Protein AF-A0A940L407-F1 (afdb_monomer_lite)

Sequence (120 aa):
MIKFAVIISAVLMSVVANAKSVKCEAAVNEELQYRSEAEGFDVEGISAVSKKEAQALLKSARKDQSTEQERALAIEFSNQANKEFYVVQWNAQSNFGTTVTVVDTINCEIKAEIIHDSQE

pLDDT: mean 71.94, std 16.23, range [36.66, 89.12]

Structure (mmCIF, N/CA/C/O backbone):
data_AF-A0A940L407-F1
#
_entry.id   AF-A0A940L407-F1
#
loop_
_atom_site.group_PDB
_atom_site.id
_atom_site.type_symbol
_atom_site.label_atom_id
_atom_site.label_alt_id
_atom_site.label_comp_id
_atom_site.label_asym_id
_atom_site.label_entity_id
_atom_site.label_seq_id
_atom_site.pdbx_PDB_ins_code
_atom_site.Cartn_x
_atom_site.Cartn_y
_atom_site.Cartn_z
_atom_site.occupancy
_atom_site.B_iso_or_equiv
_atom_site.auth_seq_id
_atom_site.auth_comp_id
_atom_site.auth_asym_id
_atom_site.auth_atom_id
_atom_site.pdbx_PDB_model_num
ATOM 1 N N . MET A 1 1 ? -38.858 -46.034 27.542 1.00 40.81 1 MET A N 1
ATOM 2 C CA . MET A 1 1 ? -38.873 -44.556 27.566 1.00 40.81 1 MET A CA 1
ATOM 3 C C . MET A 1 1 ? -37.445 -44.064 27.414 1.00 40.81 1 MET A C 1
ATOM 5 O O . MET A 1 1 ? -36.674 -44.240 28.343 1.00 40.81 1 MET A O 1
ATOM 9 N N . ILE A 1 2 ? -37.080 -43.496 26.264 1.00 41.84 2 ILE A N 1
ATOM 10 C CA . ILE A 1 2 ? -35.829 -42.742 26.099 1.00 41.84 2 ILE A CA 1
ATOM 11 C C . ILE A 1 2 ? -36.198 -41.488 25.304 1.00 41.84 2 ILE A C 1
ATOM 13 O O . ILE A 1 2 ? -36.669 -41.585 24.174 1.00 41.84 2 ILE A O 1
ATOM 17 N N . LYS A 1 3 ? -36.076 -40.321 25.943 1.00 37.75 3 LYS A N 1
ATOM 18 C CA . LYS A 1 3 ? -36.241 -39.008 25.314 1.00 37.75 3 LYS A CA 1
ATOM 19 C C . LYS A 1 3 ? -34.899 -38.637 24.681 1.00 37.75 3 LYS A C 1
ATOM 21 O O . LYS A 1 3 ? -33.938 -38.429 25.412 1.00 37.75 3 LYS A O 1
ATOM 26 N N . PHE A 1 4 ? -34.837 -38.543 23.356 1.00 37.91 4 PHE A N 1
ATOM 27 C CA . PHE A 1 4 ? -33.729 -37.876 22.672 1.00 37.91 4 PHE A CA 1
ATOM 28 C C . PHE A 1 4 ? -34.082 -36.396 22.524 1.00 37.91 4 PHE A C 1
ATOM 30 O O . PHE A 1 4 ? -34.959 -36.032 21.745 1.00 37.91 4 PHE A O 1
ATOM 37 N N . ALA A 1 5 ? -33.424 -35.548 23.312 1.00 44.31 5 ALA A N 1
ATOM 38 C CA . ALA A 1 5 ? -33.406 -34.115 23.070 1.00 44.31 5 ALA A CA 1
ATOM 39 C C . ALA A 1 5 ? -32.399 -33.848 21.944 1.00 44.31 5 ALA A C 1
ATOM 41 O O . ALA A 1 5 ? -31.193 -33.995 22.133 1.00 44.31 5 ALA A O 1
ATOM 42 N N . VAL A 1 6 ? -32.900 -33.494 20.761 1.00 39.78 6 VAL A N 1
ATOM 43 C CA . VAL A 1 6 ? -32.077 -32.965 19.671 1.00 39.78 6 VAL A CA 1
ATOM 44 C C . VAL A 1 6 ? -31.756 -31.517 20.023 1.00 39.78 6 VAL A C 1
ATOM 46 O O . VAL A 1 6 ? -32.605 -30.635 19.921 1.00 39.78 6 VAL A O 1
ATOM 49 N N . ILE A 1 7 ? -30.529 -31.283 20.479 1.00 51.59 7 ILE A N 1
ATOM 50 C CA . ILE A 1 7 ? -29.960 -29.942 20.590 1.00 51.59 7 ILE A CA 1
ATOM 51 C C . ILE A 1 7 ? -29.544 -29.557 19.170 1.00 51.59 7 ILE A C 1
ATOM 53 O O . ILE A 1 7 ? -28.515 -30.007 18.672 1.00 51.59 7 ILE A O 1
ATOM 57 N N . ILE A 1 8 ? -30.380 -28.773 18.487 1.00 49.75 8 ILE A N 1
ATOM 58 C CA . ILE A 1 8 ? -29.981 -28.111 17.246 1.00 49.75 8 ILE A CA 1
ATOM 59 C C . ILE A 1 8 ? -28.977 -27.036 17.649 1.00 49.75 8 ILE A C 1
ATOM 61 O O . ILE A 1 8 ? -29.338 -25.986 18.178 1.00 49.75 8 ILE A O 1
ATOM 65 N N . SER A 1 9 ? -27.701 -27.353 17.452 1.00 38.47 9 SER A N 1
ATOM 66 C CA . SER A 1 9 ? -26.586 -26.434 17.599 1.00 38.47 9 SER A CA 1
ATOM 67 C C . SER A 1 9 ? -26.832 -25.182 16.758 1.00 38.47 9 SER A C 1
ATOM 69 O O . SER A 1 9 ? -26.800 -25.223 15.529 1.00 38.47 9 SER A O 1
ATOM 71 N N . ALA A 1 10 ? -27.051 -24.054 17.429 1.00 46.28 10 ALA A N 1
ATOM 72 C CA . ALA A 1 10 ? -26.954 -22.729 16.839 1.00 46.28 10 ALA A CA 1
ATOM 73 C C . ALA A 1 10 ? -25.475 -22.427 16.540 1.00 46.28 10 ALA A C 1
ATOM 75 O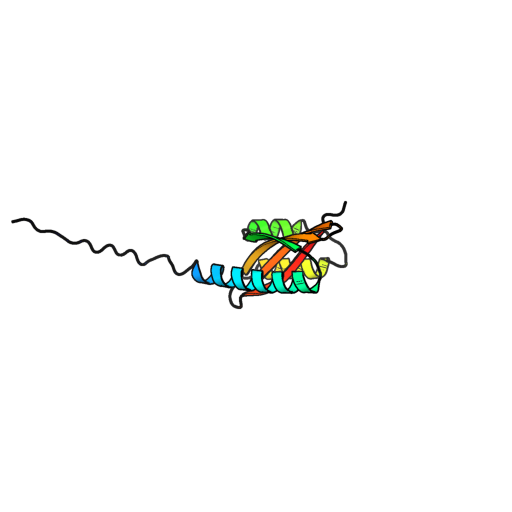 O . ALA A 1 10 ? -24.803 -21.735 17.297 1.00 46.28 10 ALA A O 1
ATOM 76 N N . VAL A 1 11 ? -24.950 -22.973 15.4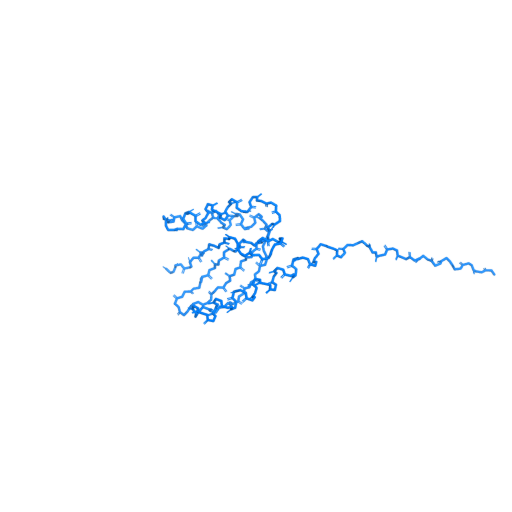41 1.00 38.19 11 VAL A N 1
ATOM 77 C CA . VAL A 1 11 ? -23.670 -22.549 14.851 1.00 38.19 11 VAL A CA 1
ATOM 78 C C . VAL A 1 11 ? -23.998 -21.685 13.643 1.00 38.19 11 VAL A C 1
ATOM 80 O O . VAL A 1 11 ? -23.925 -22.115 12.500 1.00 38.19 11 VAL A O 1
ATOM 83 N N . LEU A 1 12 ? -24.448 -20.462 13.903 1.00 47.19 12 LEU A N 1
ATOM 84 C CA . LEU A 1 12 ? -24.639 -19.441 12.871 1.00 47.19 12 LEU A CA 1
ATOM 85 C C . LEU A 1 12 ? -24.360 -18.058 13.456 1.00 47.19 12 LEU A C 1
ATOM 87 O O . LEU A 1 12 ? -25.131 -17.117 13.330 1.00 47.19 12 LEU A O 1
ATOM 91 N N . MET A 1 13 ? -23.218 -17.936 14.123 1.00 40.88 13 MET A N 1
ATOM 92 C CA . MET A 1 13 ? -22.614 -16.648 14.429 1.00 40.88 13 MET A CA 1
ATOM 93 C C . MET A 1 13 ? -21.120 -16.814 14.195 1.00 40.88 13 MET A C 1
ATOM 95 O O . MET A 1 13 ? -20.490 -17.516 14.978 1.00 40.88 13 MET A O 1
ATOM 99 N N . SER A 1 14 ? -20.597 -16.268 13.083 1.00 37.72 14 SER A N 1
ATOM 100 C CA . SER A 1 14 ? -19.220 -15.723 12.936 1.00 37.72 14 SER A CA 1
ATOM 101 C C . SER A 1 14 ? -18.732 -15.539 11.484 1.00 37.72 14 SER A C 1
ATOM 103 O O . SER A 1 14 ? -17.649 -15.003 11.287 1.00 37.72 14 SER A O 1
ATOM 105 N N . VAL A 1 15 ? -19.477 -15.914 10.436 1.00 44.41 15 VAL A N 1
ATOM 106 C CA . VAL A 1 15 ? -18.910 -15.918 9.059 1.00 44.41 15 VAL A CA 1
ATOM 107 C C . VAL A 1 15 ? -18.924 -14.551 8.344 1.00 44.41 15 VAL A C 1
ATOM 109 O O . VAL A 1 15 ? -18.413 -14.424 7.236 1.00 44.41 15 VAL A O 1
ATOM 112 N N . VAL A 1 16 ? -19.484 -13.497 8.945 1.00 43.47 16 VAL A N 1
ATOM 113 C CA . VAL A 1 16 ? -19.757 -12.236 8.219 1.00 43.47 16 VAL A CA 1
ATOM 114 C C . VAL A 1 16 ? -18.589 -11.241 8.179 1.00 43.47 16 VAL A C 1
ATOM 116 O O . VAL A 1 16 ? -18.673 -10.256 7.452 1.00 43.47 16 VAL A O 1
ATOM 119 N N . ALA A 1 17 ? -17.494 -11.485 8.906 1.00 40.81 17 ALA A N 1
ATOM 120 C CA . ALA A 1 17 ? -16.329 -10.591 8.887 1.00 40.81 17 ALA A CA 1
ATOM 121 C C . ALA A 1 17 ? -15.320 -10.935 7.772 1.00 40.81 17 ALA A C 1
ATOM 123 O O . ALA A 1 17 ? -14.772 -10.033 7.145 1.00 40.81 17 ALA A O 1
ATOM 124 N N . ASN A 1 18 ? -15.133 -12.221 7.451 1.00 45.06 18 ASN A N 1
ATOM 125 C CA . ASN A 1 18 ? -14.091 -12.652 6.506 1.00 45.06 18 ASN A CA 1
ATOM 126 C C . ASN A 1 18 ? -14.471 -12.501 5.023 1.00 45.06 18 ASN A C 1
ATOM 128 O O . ASN A 1 18 ? -13.600 -12.545 4.166 1.00 45.06 18 ASN A O 1
ATOM 132 N N . ALA A 1 19 ? -15.748 -12.294 4.687 1.00 43.16 19 ALA A N 1
ATOM 133 C CA . ALA A 1 19 ? -16.181 -12.233 3.287 1.00 43.16 19 ALA A CA 1
ATOM 134 C C . ALA A 1 19 ? -15.866 -10.899 2.581 1.00 43.16 19 ALA A C 1
ATOM 136 O O . ALA A 1 19 ? -15.883 -10.849 1.354 1.00 43.16 19 ALA A O 1
ATOM 137 N N . LYS A 1 20 ? -15.616 -9.811 3.326 1.00 49.34 20 LYS A N 1
ATOM 138 C CA . LYS A 1 20 ? -15.193 -8.528 2.733 1.00 49.34 20 LYS A CA 1
ATOM 139 C C . LYS A 1 20 ? -13.689 -8.492 2.472 1.00 49.34 20 LYS A C 1
ATOM 141 O O . LYS A 1 20 ? -13.293 -8.091 1.387 1.00 49.34 20 LYS A O 1
ATOM 146 N N . SER A 1 21 ? -12.902 -8.999 3.418 1.00 52.84 21 SER A N 1
ATOM 147 C CA . SER A 1 21 ? -11.439 -9.080 3.320 1.00 52.84 21 SER A CA 1
ATOM 148 C C . SER A 1 21 ? -10.989 -9.894 2.097 1.00 52.84 21 SER A C 1
ATOM 150 O O . SER A 1 21 ? -10.221 -9.416 1.269 1.00 52.84 21 SER A O 1
ATOM 152 N N . VAL A 1 22 ? -11.611 -11.062 1.874 1.00 59.12 22 VAL A N 1
ATOM 153 C CA . VAL A 1 22 ? -11.320 -11.929 0.711 1.00 59.12 22 VAL A CA 1
ATOM 154 C C . VAL A 1 22 ? -11.652 -11.258 -0.632 1.00 59.12 22 VAL A C 1
ATOM 156 O O . VAL A 1 22 ? -11.019 -11.550 -1.642 1.00 59.12 22 VAL A O 1
ATOM 159 N N . LYS A 1 23 ? -12.632 -10.343 -0.671 1.00 66.81 23 LYS A N 1
ATOM 160 C CA . LYS A 1 23 ? -12.973 -9.611 -1.902 1.00 66.81 23 LYS A CA 1
ATOM 161 C C . LYS A 1 23 ? -11.951 -8.531 -2.232 1.00 66.81 23 LYS A C 1
ATOM 163 O O . LYS A 1 23 ? -11.663 -8.330 -3.407 1.00 66.81 23 LYS A O 1
ATOM 168 N N . CYS A 1 24 ? -11.423 -7.848 -1.219 1.00 75.06 24 CYS A N 1
ATOM 169 C CA . CYS A 1 24 ? -10.443 -6.799 -1.450 1.00 75.06 24 CYS A CA 1
ATOM 170 C C . CYS A 1 24 ? -9.064 -7.364 -1.780 1.00 75.06 24 CYS A C 1
ATOM 172 O O . CYS A 1 24 ? -8.409 -6.816 -2.653 1.00 75.06 24 CYS A O 1
ATOM 174 N N . GLU A 1 25 ? -8.670 -8.498 -1.196 1.00 74.56 25 GLU A N 1
ATOM 175 C CA . GLU A 1 25 ? -7.433 -9.184 -1.586 1.00 74.56 25 GLU A CA 1
ATOM 176 C C . GLU A 1 25 ? -7.436 -9.578 -3.073 1.00 74.56 25 GLU A C 1
ATOM 178 O O . GLU A 1 25 ? -6.463 -9.329 -3.775 1.00 74.56 25 GLU A O 1
ATOM 183 N N . ALA A 1 26 ? -8.549 -10.115 -3.587 1.00 78.69 26 ALA A N 1
ATOM 184 C CA . ALA A 1 26 ? -8.669 -10.459 -5.005 1.00 78.69 26 ALA A CA 1
ATOM 185 C C . ALA A 1 26 ? -8.578 -9.228 -5.927 1.00 78.69 26 ALA A C 1
ATOM 187 O O . ALA A 1 26 ? -7.838 -9.261 -6.904 1.00 78.69 26 ALA A O 1
ATOM 188 N N . ALA A 1 27 ? -9.274 -8.134 -5.595 1.00 76.94 27 ALA A N 1
ATOM 189 C CA . ALA A 1 27 ? -9.214 -6.890 -6.370 1.00 76.94 27 ALA A CA 1
ATOM 190 C C . ALA A 1 27 ? -7.813 -6.253 -6.348 1.00 76.94 27 ALA A C 1
ATOM 192 O O . ALA A 1 27 ? -7.342 -5.734 -7.355 1.00 76.94 27 ALA A O 1
ATOM 193 N N . VAL A 1 28 ? -7.131 -6.328 -5.203 1.00 79.38 28 VAL A N 1
ATOM 194 C CA . VAL A 1 28 ? -5.744 -5.874 -5.053 1.00 79.38 28 VAL A CA 1
ATOM 195 C C . VAL A 1 28 ? -4.810 -6.738 -5.896 1.00 79.38 28 VAL A C 1
ATOM 197 O O . VAL A 1 28 ? -3.981 -6.191 -6.611 1.00 79.38 28 VAL A O 1
ATOM 200 N N . ASN A 1 29 ? -4.974 -8.063 -5.888 1.00 81.50 29 ASN A N 1
ATOM 201 C CA . ASN A 1 29 ? -4.180 -8.962 -6.729 1.00 81.50 29 ASN A CA 1
ATOM 202 C C . ASN A 1 29 ? -4.371 -8.671 -8.226 1.00 81.50 29 ASN A C 1
ATOM 204 O O . ASN A 1 29 ? -3.388 -8.643 -8.958 1.00 81.50 29 ASN A O 1
ATOM 208 N N . GLU A 1 30 ? -5.606 -8.423 -8.675 1.00 82.31 30 GLU A N 1
ATOM 209 C CA . GLU A 1 30 ? -5.897 -8.071 -10.073 1.00 82.31 30 GLU A CA 1
ATOM 210 C C . GLU A 1 30 ? -5.236 -6.745 -10.482 1.00 82.31 30 GLU A C 1
ATOM 212 O O . GLU A 1 30 ? -4.586 -6.674 -11.525 1.00 82.31 30 GLU A O 1
ATOM 217 N N . GLU A 1 31 ? -5.348 -5.707 -9.649 1.00 80.12 31 GLU A N 1
ATOM 218 C CA . GLU A 1 31 ? -4.720 -4.402 -9.895 1.00 80.12 31 GLU A CA 1
ATOM 219 C C . GLU A 1 31 ? -3.186 -4.503 -9.923 1.00 80.12 31 GLU A C 1
ATOM 221 O O . GLU A 1 31 ? -2.536 -3.938 -10.804 1.00 80.12 31 GLU A O 1
ATOM 226 N N . LEU A 1 32 ? -2.592 -5.248 -8.986 1.00 81.06 32 LEU A N 1
ATOM 227 C CA . LEU A 1 32 ? -1.141 -5.439 -8.922 1.00 81.06 32 LEU A CA 1
ATOM 228 C C . LEU A 1 32 ? -0.627 -6.278 -10.098 1.00 81.06 32 LEU A C 1
ATOM 230 O O . LEU A 1 32 ? 0.438 -5.973 -10.632 1.00 81.06 32 LEU A O 1
ATOM 234 N N . GLN A 1 33 ? -1.386 -7.281 -10.549 1.00 79.00 33 GLN A N 1
ATOM 235 C CA . GLN A 1 33 ? -1.052 -8.060 -11.742 1.00 79.00 33 GLN A CA 1
ATOM 236 C C . GLN A 1 33 ? -1.126 -7.204 -13.014 1.00 79.00 33 GLN A C 1
ATOM 238 O O . GLN A 1 33 ? -0.223 -7.263 -13.843 1.00 79.00 33 GLN A O 1
ATOM 243 N N . TYR A 1 34 ? -2.147 -6.355 -13.160 1.00 79.12 34 TYR A N 1
ATOM 244 C CA . TYR A 1 34 ? -2.221 -5.422 -14.287 1.00 79.12 34 TYR A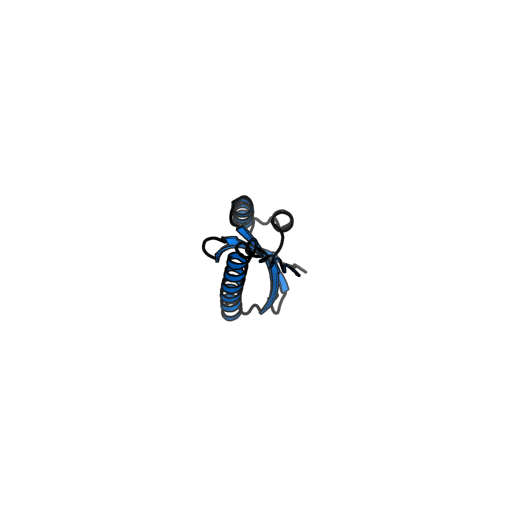 CA 1
ATOM 245 C C . TYR A 1 34 ? -1.004 -4.482 -14.333 1.00 79.12 34 TYR A C 1
ATOM 247 O O . TYR A 1 34 ? -0.415 -4.267 -15.392 1.00 79.12 34 TYR A O 1
ATOM 255 N N . ARG A 1 35 ? -0.589 -3.945 -13.178 1.00 73.12 35 ARG A N 1
ATOM 256 C CA . ARG A 1 35 ? 0.608 -3.093 -13.074 1.00 73.12 35 ARG A CA 1
ATOM 257 C C . ARG A 1 35 ? 1.887 -3.861 -13.361 1.00 73.12 35 ARG A C 1
ATOM 259 O O . ARG A 1 35 ? 2.751 -3.344 -14.058 1.00 73.12 35 ARG A O 1
ATOM 266 N N . SER A 1 36 ? 1.978 -5.094 -12.875 1.00 75.31 36 SER A N 1
ATOM 267 C CA . SER A 1 36 ? 3.083 -6.005 -13.167 1.00 75.31 36 SER A CA 1
ATOM 268 C C . SER A 1 36 ? 3.283 -6.177 -14.676 1.00 75.31 36 SER A C 1
ATOM 270 O O . SER A 1 36 ? 4.380 -5.961 -15.193 1.00 75.31 36 SER A O 1
ATOM 272 N N . GLU A 1 37 ? 2.196 -6.441 -15.403 1.00 77.81 37 GLU A N 1
ATOM 273 C CA . GLU A 1 37 ? 2.196 -6.590 -16.861 1.00 77.81 37 GLU A CA 1
ATOM 274 C C . GLU A 1 37 ? 2.502 -5.274 -17.604 1.00 77.81 37 GLU A C 1
ATOM 276 O O . GLU A 1 37 ? 3.130 -5.297 -18.665 1.00 77.81 37 GLU A O 1
ATOM 281 N N . ALA A 1 38 ? 2.077 -4.125 -17.065 1.00 77.00 38 ALA A N 1
ATOM 282 C CA . ALA A 1 38 ? 2.269 -2.813 -17.688 1.00 77.00 38 ALA A CA 1
ATOM 283 C C . ALA A 1 38 ? 3.662 -2.202 -17.445 1.00 77.00 38 ALA A C 1
ATOM 285 O O . ALA A 1 38 ? 4.219 -1.566 -18.341 1.00 77.00 38 ALA A O 1
ATOM 286 N N . GLU A 1 39 ? 4.211 -2.369 -16.241 1.00 71.75 39 GLU A N 1
ATOM 287 C CA . GLU A 1 39 ? 5.458 -1.737 -15.790 1.00 71.75 39 GLU A CA 1
ATOM 288 C C . GLU A 1 39 ? 6.662 -2.692 -15.836 1.00 71.75 39 GLU A C 1
ATOM 290 O O . GLU A 1 39 ? 7.806 -2.244 -15.765 1.00 71.75 39 GLU A O 1
ATOM 295 N N . GLY A 1 40 ? 6.429 -3.997 -16.025 1.00 68.88 40 GLY A N 1
ATOM 296 C CA . GLY A 1 40 ? 7.482 -5.012 -16.122 1.00 68.88 40 GLY A CA 1
ATOM 297 C C . GLY A 1 40 ? 8.085 -5.420 -14.774 1.00 68.88 40 GLY A C 1
ATOM 298 O O . GLY A 1 40 ? 9.216 -5.907 -14.736 1.00 68.88 40 GLY A O 1
ATOM 299 N N . PHE A 1 41 ? 7.358 -5.199 -13.678 1.00 73.25 41 PHE A N 1
ATOM 300 C CA . PHE A 1 41 ? 7.719 -5.659 -12.337 1.00 73.25 41 PHE A CA 1
ATOM 301 C C . PHE A 1 41 ? 6.991 -6.957 -12.024 1.00 73.25 41 PHE A C 1
ATOM 303 O O . PHE A 1 41 ? 5.779 -6.997 -12.171 1.00 73.25 41 PHE A O 1
ATOM 310 N N . ASP A 1 42 ? 7.664 -7.994 -11.535 1.00 79.06 42 ASP A N 1
ATOM 311 C CA . ASP A 1 42 ? 6.975 -9.214 -11.108 1.00 79.06 42 ASP A CA 1
ATOM 312 C C . ASP A 1 42 ? 6.544 -9.096 -9.638 1.00 79.06 42 ASP A C 1
ATOM 314 O O . ASP A 1 42 ? 7.318 -8.666 -8.780 1.00 79.06 42 ASP A O 1
ATOM 318 N N . VAL A 1 43 ? 5.307 -9.486 -9.320 1.00 80.12 43 VAL A N 1
ATOM 319 C CA . VAL A 1 43 ? 4.855 -9.608 -7.925 1.00 80.12 43 VAL A CA 1
ATOM 320 C C . VAL A 1 43 ? 5.324 -10.953 -7.375 1.00 80.12 43 VAL A C 1
ATOM 322 O O . VAL A 1 43 ? 4.877 -12.002 -7.836 1.00 80.12 43 VAL A O 1
ATOM 325 N N . GLU A 1 44 ? 6.180 -10.944 -6.355 1.00 78.81 44 GLU A N 1
ATOM 326 C CA . GLU A 1 44 ? 6.653 -12.181 -5.718 1.00 78.81 44 GLU A CA 1
ATOM 327 C C . GLU A 1 44 ? 5.777 -12.645 -4.560 1.00 78.81 44 GLU A C 1
ATOM 329 O O . GLU A 1 44 ? 5.671 -13.842 -4.284 1.00 78.81 44 GLU A O 1
ATOM 334 N N . GLY A 1 45 ? 5.151 -11.704 -3.857 1.00 80.12 45 GLY A N 1
ATOM 335 C CA . GLY A 1 45 ? 4.383 -12.031 -2.670 1.00 80.12 45 GLY A CA 1
ATOM 336 C C . GLY A 1 45 ? 3.547 -10.872 -2.168 1.00 80.12 45 GLY A C 1
ATOM 337 O O . GLY A 1 45 ? 3.960 -9.715 -2.204 1.00 80.12 45 GLY A O 1
ATOM 338 N N . ILE A 1 46 ? 2.365 -11.206 -1.659 1.00 83.44 46 ILE A N 1
ATOM 339 C CA . ILE A 1 46 ? 1.450 -10.268 -1.018 1.00 83.44 46 ILE A CA 1
ATOM 340 C C . ILE A 1 46 ? 1.106 -10.836 0.351 1.00 83.44 46 ILE A C 1
ATOM 342 O O . ILE A 1 46 ? 0.792 -12.017 0.495 1.00 83.44 46 ILE A O 1
ATOM 346 N N . SER A 1 47 ? 1.221 -10.012 1.385 1.00 84.81 47 SER A N 1
ATOM 347 C CA . SER A 1 47 ? 0.922 -10.405 2.760 1.00 84.81 47 SER A CA 1
ATOM 348 C C . SER A 1 47 ? 0.094 -9.332 3.446 1.00 84.81 47 SER A C 1
ATOM 350 O O . SER A 1 47 ? 0.511 -8.177 3.529 1.00 84.81 47 SER A O 1
ATOM 352 N N . ALA A 1 48 ? -1.070 -9.714 3.969 1.00 86.81 48 ALA A N 1
ATOM 353 C CA . ALA A 1 48 ? -1.846 -8.841 4.838 1.00 86.81 48 ALA A CA 1
ATOM 354 C C . ALA A 1 48 ? -1.070 -8.583 6.139 1.00 86.81 48 ALA A C 1
ATOM 356 O O . ALA A 1 48 ? -0.535 -9.509 6.750 1.00 86.81 48 ALA A O 1
ATOM 357 N N . VAL A 1 49 ? -1.031 -7.328 6.581 1.00 87.69 49 VAL A N 1
ATOM 358 C CA . VAL A 1 49 ? -0.369 -6.924 7.828 1.00 87.69 49 VAL A CA 1
ATOM 359 C C . VAL A 1 49 ? -1.335 -6.194 8.746 1.00 87.69 49 VAL A C 1
ATOM 361 O O . VAL A 1 49 ? -2.311 -5.574 8.315 1.00 87.69 49 VAL A O 1
ATOM 364 N N . SER A 1 50 ? -1.070 -6.241 10.051 1.00 88.00 50 SER A N 1
ATOM 365 C CA . SER A 1 50 ? -1.888 -5.494 10.999 1.00 88.00 50 SER A CA 1
ATOM 366 C C . SER A 1 50 ? -1.722 -3.984 10.796 1.00 88.00 50 SER A C 1
ATOM 368 O O . SER A 1 50 ? -0.661 -3.496 10.405 1.00 88.00 50 SER A O 1
ATOM 370 N N . LYS A 1 51 ? -2.740 -3.199 11.174 1.00 87.50 51 LYS A N 1
ATOM 371 C CA . LYS A 1 51 ? -2.658 -1.725 11.189 1.00 87.50 51 LYS A CA 1
ATOM 372 C C . LYS A 1 51 ? -1.426 -1.214 11.944 1.00 87.50 51 LYS A C 1
ATOM 374 O O . LYS A 1 51 ? -0.811 -0.234 11.533 1.00 87.50 51 LYS A O 1
ATOM 379 N N . LYS A 1 52 ? -1.065 -1.868 13.053 1.00 88.25 52 LYS A N 1
ATOM 380 C CA . LYS A 1 52 ? 0.098 -1.491 13.866 1.00 88.25 52 LYS A CA 1
ATOM 381 C C . LYS A 1 52 ? 1.406 -1.696 13.097 1.00 88.25 52 LYS A C 1
ATOM 383 O O . LYS A 1 52 ? 2.259 -0.814 13.132 1.00 88.25 52 LYS A O 1
ATOM 388 N N . GLU A 1 53 ? 1.554 -2.832 12.421 1.00 87.12 53 GLU A N 1
ATOM 389 C CA . GLU A 1 53 ? 2.728 -3.136 11.593 1.00 87.12 53 GLU A CA 1
ATOM 390 C C . GLU A 1 53 ? 2.808 -2.207 10.386 1.00 87.12 53 GLU A C 1
ATOM 392 O O . GLU A 1 53 ? 3.847 -1.590 10.174 1.00 87.12 53 GLU A O 1
ATOM 397 N N . ALA A 1 54 ? 1.696 -2.005 9.674 1.00 86.88 54 ALA A N 1
ATOM 398 C CA . ALA A 1 54 ? 1.626 -1.064 8.562 1.00 86.88 54 ALA A CA 1
ATOM 399 C C . ALA A 1 54 ? 2.066 0.339 8.990 1.00 86.88 54 ALA A C 1
ATOM 401 O O . ALA A 1 54 ? 2.943 0.930 8.375 1.00 86.88 54 ALA A O 1
ATOM 402 N N . GLN A 1 55 ? 1.544 0.863 10.102 1.00 87.94 55 GLN A N 1
ATOM 403 C CA . GLN A 1 55 ? 1.954 2.173 10.614 1.00 87.94 55 GLN A CA 1
ATOM 404 C C . GLN A 1 55 ? 3.432 2.241 11.006 1.00 87.94 55 GLN A C 1
ATOM 406 O O . GLN A 1 55 ? 4.039 3.304 10.874 1.00 87.94 55 GLN A O 1
ATOM 411 N N . ALA A 1 56 ? 4.014 1.150 11.509 1.00 87.88 56 ALA A N 1
ATOM 412 C CA . ALA A 1 56 ? 5.443 1.094 11.795 1.00 87.88 56 ALA A CA 1
ATOM 413 C C . ALA A 1 56 ? 6.263 1.166 10.498 1.00 87.88 56 ALA A C 1
ATOM 415 O O . ALA A 1 56 ? 7.168 1.995 10.415 1.00 87.88 56 ALA A O 1
ATOM 416 N N . LEU A 1 57 ? 5.882 0.390 9.478 1.00 85.25 57 LEU A N 1
ATOM 417 C CA . LEU A 1 57 ? 6.525 0.382 8.162 1.00 85.25 57 LEU A CA 1
ATOM 418 C C . LEU A 1 57 ? 6.380 1.727 7.435 1.00 85.25 57 LEU A C 1
ATOM 420 O O . LEU A 1 57 ? 7.347 2.248 6.891 1.00 85.25 57 LEU A O 1
ATOM 424 N N . LEU A 1 58 ? 5.195 2.342 7.468 1.00 85.69 58 LEU A N 1
ATOM 425 C CA . LEU A 1 58 ? 4.960 3.666 6.881 1.00 85.69 58 LEU A CA 1
ATOM 426 C C . LEU A 1 58 ? 5.814 4.743 7.564 1.00 85.69 58 LEU A C 1
ATOM 428 O O . LEU A 1 58 ? 6.279 5.665 6.907 1.00 85.69 58 LEU A O 1
ATOM 432 N N . LYS A 1 59 ? 6.050 4.642 8.878 1.00 83.94 59 LYS A N 1
ATOM 433 C CA . LYS A 1 59 ? 6.918 5.581 9.614 1.00 83.94 59 LYS A CA 1
ATOM 434 C C . LYS A 1 59 ? 8.407 5.344 9.370 1.00 83.94 59 LYS A C 1
ATOM 436 O O . LYS A 1 59 ? 9.174 6.300 9.494 1.00 83.94 59 LYS A O 1
ATOM 441 N N . SER A 1 60 ? 8.807 4.102 9.092 1.00 81.12 60 SER A N 1
ATOM 442 C CA . SER A 1 60 ? 10.196 3.736 8.803 1.00 81.12 60 SER A CA 1
ATOM 443 C C . SER A 1 60 ? 10.577 3.914 7.334 1.00 81.12 60 SER A C 1
ATOM 445 O O . SER A 1 60 ? 11.761 3.830 7.024 1.00 81.12 60 SER A O 1
ATOM 447 N N . ALA A 1 61 ? 9.605 4.162 6.448 1.00 77.25 61 ALA A N 1
ATOM 448 C CA . ALA A 1 61 ? 9.853 4.484 5.048 1.00 77.25 61 ALA A CA 1
ATOM 449 C C . ALA A 1 61 ? 10.788 5.687 4.912 1.00 77.25 61 ALA A C 1
ATOM 451 O O . ALA A 1 61 ? 10.798 6.588 5.765 1.00 77.25 61 ALA A O 1
ATOM 452 N N . ARG A 1 62 ? 11.584 5.690 3.835 1.00 69.44 62 ARG A N 1
ATOM 453 C CA . ARG A 1 62 ? 12.524 6.774 3.547 1.00 69.44 62 ARG A CA 1
ATOM 454 C C . ARG A 1 62 ? 11.815 8.128 3.572 1.00 69.44 62 ARG A C 1
ATOM 456 O O . ARG A 1 62 ? 10.633 8.269 3.265 1.00 69.44 62 ARG A O 1
ATOM 463 N N . LYS A 1 63 ? 12.564 9.129 4.024 1.00 69.38 63 LYS A N 1
ATOM 464 C CA . LYS A 1 63 ? 12.119 10.520 4.089 1.00 69.38 63 LYS A CA 1
ATOM 465 C C . LYS A 1 63 ? 12.866 11.315 3.033 1.00 69.38 63 LYS A C 1
ATOM 467 O O . LYS A 1 63 ? 13.751 12.099 3.367 1.00 69.38 63 LYS A O 1
ATOM 472 N N . ASP A 1 64 ? 12.573 11.054 1.768 1.00 74.56 64 ASP A N 1
ATOM 473 C CA . ASP A 1 64 ? 12.983 11.962 0.702 1.00 74.56 64 ASP A CA 1
ATOM 474 C C . ASP A 1 64 ? 11.814 12.873 0.313 1.00 74.56 64 ASP A C 1
ATOM 476 O O . ASP A 1 64 ? 10.649 12.595 0.604 1.00 74.56 64 ASP A O 1
ATOM 480 N N . GLN A 1 65 ? 12.129 14.024 -0.284 1.00 61.44 65 GLN A N 1
ATOM 481 C CA . GLN A 1 65 ? 11.113 15.020 -0.637 1.00 61.44 65 GLN A CA 1
ATOM 482 C C . GLN A 1 65 ? 10.082 14.482 -1.640 1.00 61.44 65 GLN A C 1
ATOM 484 O O . 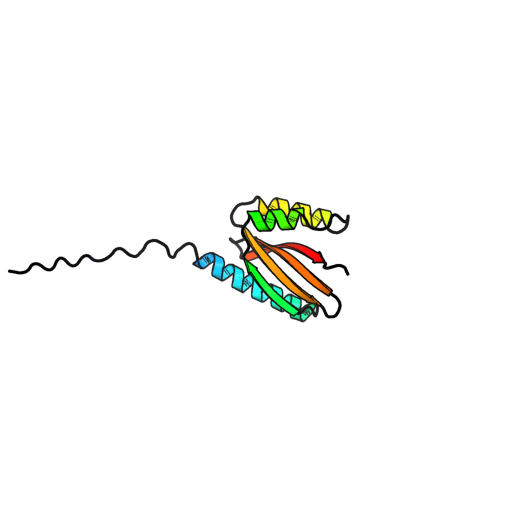GLN A 1 65 ? 8.949 14.954 -1.633 1.00 61.44 65 GLN A O 1
ATOM 489 N N . SER A 1 66 ? 10.458 13.503 -2.467 1.00 67.56 66 SER A N 1
ATOM 490 C CA . SER A 1 66 ? 9.582 12.853 -3.446 1.00 67.56 66 SER A CA 1
ATOM 491 C C . SER A 1 66 ? 8.520 11.957 -2.804 1.00 67.56 66 SER A C 1
ATOM 493 O O . SER A 1 66 ? 7.395 11.931 -3.287 1.00 67.56 66 SER A O 1
ATOM 495 N N . THR A 1 67 ? 8.839 11.274 -1.700 1.00 73.12 67 THR A N 1
ATOM 496 C CA . THR A 1 67 ? 7.948 10.292 -1.044 1.00 73.12 67 THR A CA 1
ATOM 497 C C . THR A 1 67 ? 7.246 10.830 0.207 1.00 73.12 67 THR A C 1
ATOM 499 O O . THR A 1 67 ? 6.312 10.213 0.718 1.00 73.12 67 THR A O 1
ATOM 502 N N . GLU A 1 68 ? 7.642 12.002 0.717 1.00 80.44 68 GLU A N 1
ATOM 503 C CA . GLU A 1 68 ? 7.074 12.602 1.934 1.00 80.44 68 GLU A CA 1
ATOM 504 C C . GLU A 1 68 ? 5.556 12.838 1.835 1.00 80.44 68 GLU A C 1
ATOM 506 O O . GLU A 1 68 ? 4.828 12.586 2.799 1.00 80.44 68 GLU A O 1
ATOM 511 N N . GLN A 1 69 ? 5.070 13.292 0.673 1.00 82.50 69 GLN A N 1
ATOM 512 C CA . GLN A 1 69 ? 3.646 13.559 0.451 1.00 82.50 69 GLN A CA 1
ATOM 513 C C . GLN A 1 69 ? 2.822 12.265 0.442 1.00 82.50 69 GLN A C 1
ATOM 515 O O . GLN A 1 69 ? 1.805 12.179 1.131 1.00 82.50 69 GLN A O 1
ATOM 520 N N . GLU A 1 70 ? 3.282 11.243 -0.279 1.00 81.94 70 GLU A N 1
ATOM 521 C CA . GLU A 1 70 ? 2.641 9.923 -0.315 1.00 81.94 70 GLU A CA 1
ATOM 522 C C . GLU A 1 70 ? 2.672 9.255 1.058 1.00 81.94 70 GLU A C 1
ATOM 524 O O . GLU A 1 70 ? 1.680 8.671 1.497 1.00 81.94 70 GLU A O 1
ATOM 529 N N . ARG A 1 71 ? 3.764 9.438 1.809 1.00 83.38 71 ARG A N 1
ATOM 530 C CA . ARG A 1 71 ? 3.862 8.952 3.183 1.00 83.38 71 ARG A CA 1
ATOM 531 C C . ARG A 1 71 ? 2.875 9.613 4.121 1.00 83.38 71 ARG A C 1
ATOM 533 O O . ARG A 1 71 ? 2.241 8.921 4.920 1.00 83.38 71 ARG A O 1
ATOM 540 N N . ALA A 1 72 ? 2.735 10.932 4.044 1.00 84.50 72 ALA A N 1
ATOM 541 C CA . ALA A 1 72 ? 1.747 11.654 4.834 1.00 84.50 72 ALA A CA 1
ATOM 542 C C . ALA A 1 72 ? 0.324 11.162 4.521 1.00 84.50 72 ALA A C 1
ATOM 544 O O . ALA A 1 72 ? -0.426 10.867 5.453 1.00 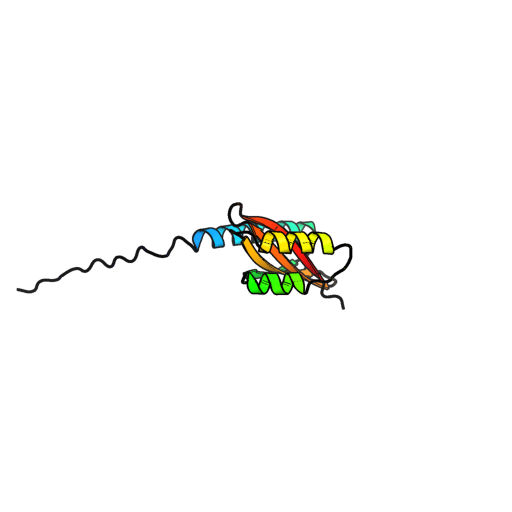84.50 72 ALA A O 1
ATOM 545 N N . LEU A 1 73 ? -0.001 10.977 3.236 1.00 86.12 73 LEU A N 1
ATOM 546 C CA . LEU A 1 73 ? -1.291 10.442 2.787 1.00 86.12 73 LEU A CA 1
ATOM 547 C C . LEU A 1 73 ? -1.530 9.012 3.286 1.00 86.12 73 LEU A C 1
ATOM 549 O O . LEU A 1 73 ? -2.582 8.723 3.852 1.00 86.12 73 LEU A O 1
ATOM 553 N N . ALA A 1 74 ? -0.552 8.116 3.154 1.00 86.38 74 ALA A N 1
ATOM 554 C CA . ALA A 1 74 ? -0.671 6.743 3.634 1.00 86.38 74 ALA A CA 1
ATOM 555 C C . ALA A 1 74 ? -0.863 6.680 5.158 1.00 86.38 74 ALA A C 1
ATOM 557 O O . ALA A 1 74 ? -1.683 5.903 5.651 1.00 86.38 74 ALA A O 1
ATOM 558 N N . ILE A 1 75 ? -0.153 7.523 5.921 1.00 86.94 75 ILE A N 1
ATOM 559 C CA . ILE A 1 75 ? -0.335 7.637 7.374 1.00 86.94 75 ILE A CA 1
ATOM 560 C C . ILE A 1 75 ? -1.731 8.175 7.700 1.00 86.94 75 ILE A C 1
ATOM 562 O O . ILE A 1 75 ? -2.392 7.623 8.583 1.00 86.94 75 ILE A O 1
ATOM 566 N N . GLU A 1 76 ? -2.200 9.208 7.000 1.00 89.12 76 GLU A N 1
ATOM 567 C CA . GLU A 1 76 ? -3.546 9.759 7.173 1.00 89.12 76 GLU A CA 1
ATOM 568 C C . GLU A 1 76 ? -4.611 8.686 6.929 1.00 89.12 76 GLU A C 1
ATOM 570 O O . GLU A 1 76 ? -5.433 8.421 7.814 1.00 89.12 76 GLU A O 1
ATOM 575 N N . PHE A 1 77 ? -4.547 7.995 5.787 1.00 87.56 77 PHE A N 1
ATOM 576 C CA . PHE A 1 77 ? -5.460 6.901 5.476 1.00 87.56 77 PHE A CA 1
ATOM 577 C C . PHE A 1 77 ? -5.357 5.780 6.501 1.00 87.56 77 PHE A C 1
ATOM 579 O O . PHE A 1 77 ? -6.392 5.273 6.926 1.00 87.56 77 PHE A O 1
ATOM 586 N N . SER A 1 78 ? -4.156 5.449 6.989 1.00 85.38 78 SER A N 1
ATOM 587 C CA . SER A 1 78 ? -3.990 4.394 7.993 1.00 85.38 78 SER A CA 1
ATOM 588 C C . SER A 1 78 ? -4.773 4.658 9.284 1.00 85.38 78 SER A C 1
ATOM 590 O O . SER A 1 78 ? -5.149 3.723 9.994 1.00 85.38 78 SER A O 1
ATOM 592 N N . ASN A 1 79 ? -5.037 5.928 9.605 1.00 87.31 79 ASN A N 1
ATOM 593 C CA . ASN A 1 79 ? -5.789 6.314 10.794 1.00 87.31 79 ASN A CA 1
ATOM 594 C C . ASN A 1 79 ? -7.305 6.174 10.615 1.00 87.31 79 ASN A C 1
ATOM 596 O O . ASN A 1 79 ? -8.009 6.070 11.621 1.00 87.31 79 ASN A O 1
ATOM 600 N N . GLN A 1 80 ? -7.799 6.094 9.379 1.00 86.69 80 GLN A N 1
ATOM 601 C CA . GLN A 1 80 ? -9.219 5.934 9.079 1.00 86.69 80 GLN A CA 1
ATOM 602 C C . GLN A 1 80 ? -9.723 4.524 9.434 1.00 86.69 80 GLN A C 1
ATOM 604 O O . GLN A 1 80 ? -8.956 3.566 9.575 1.00 86.69 80 GLN A O 1
ATOM 609 N N . ALA A 1 81 ? -11.039 4.406 9.619 1.00 79.75 81 ALA A N 1
ATOM 610 C CA . ALA A 1 81 ? -11.712 3.114 9.717 1.00 79.75 81 ALA A CA 1
ATOM 611 C C . ALA A 1 81 ? -11.815 2.459 8.327 1.00 79.75 81 ALA A C 1
ATOM 613 O O . ALA A 1 81 ? -11.705 3.142 7.311 1.00 79.75 81 ALA A O 1
ATOM 614 N N . ASN A 1 82 ? -12.074 1.148 8.289 1.00 86.00 82 ASN A N 1
ATOM 615 C CA . ASN A 1 82 ? -12.273 0.383 7.048 1.00 86.00 82 ASN A CA 1
ATOM 616 C C . ASN A 1 82 ? -11.057 0.398 6.105 1.00 86.00 82 ASN A C 1
ATOM 618 O O . ASN A 1 82 ? -11.207 0.530 4.893 1.00 86.00 82 ASN A O 1
ATOM 622 N N . LYS A 1 83 ? -9.851 0.280 6.671 1.00 85.19 83 LYS A N 1
ATOM 623 C CA . LYS A 1 83 ? -8.621 0.075 5.904 1.00 85.19 83 LYS A CA 1
ATOM 624 C C . LYS A 1 83 ? -8.030 -1.296 6.179 1.00 85.19 83 LYS A C 1
ATOM 626 O O . LYS A 1 83 ? -7.967 -1.717 7.335 1.00 85.19 83 LYS A O 1
ATOM 631 N N . GLU A 1 84 ? -7.571 -1.933 5.117 1.00 88.12 84 GLU A N 1
ATOM 632 C CA . GLU A 1 84 ? -6.680 -3.085 5.152 1.00 88.12 84 GLU A CA 1
ATOM 633 C C . GLU A 1 84 ? -5.313 -2.666 4.624 1.00 88.12 84 GLU A C 1
ATOM 635 O O . GLU A 1 84 ? -5.170 -1.666 3.915 1.00 88.12 84 GLU A O 1
ATOM 640 N N . PHE A 1 85 ? -4.293 -3.405 5.039 1.00 88.06 85 PHE A N 1
ATOM 641 C CA . PHE A 1 85 ? -2.913 -3.090 4.727 1.00 88.06 85 PHE A CA 1
ATOM 642 C C . PHE A 1 85 ? -2.243 -4.338 4.201 1.00 88.06 85 PHE A C 1
ATOM 644 O O . PHE A 1 85 ? -2.323 -5.398 4.824 1.00 88.06 85 PHE A O 1
ATOM 651 N N . TYR A 1 86 ? -1.555 -4.179 3.084 1.00 87.00 86 TYR A N 1
ATOM 652 C CA . TYR A 1 86 ? -0.820 -5.253 2.448 1.00 87.00 86 TYR A CA 1
ATOM 653 C C . TYR A 1 86 ? 0.620 -4.818 2.255 1.00 87.00 86 TYR A C 1
ATOM 655 O O . TYR A 1 86 ? 0.900 -3.665 1.928 1.00 87.00 86 TYR A O 1
ATOM 663 N N . VAL A 1 87 ? 1.534 -5.748 2.481 1.00 86.50 87 VAL A N 1
ATOM 664 C CA . VAL A 1 87 ? 2.916 -5.627 2.043 1.00 86.50 87 VAL A CA 1
ATOM 665 C C . VAL A 1 87 ? 3.037 -6.400 0.740 1.00 86.50 87 VAL A C 1
ATOM 667 O O . VAL A 1 87 ? 2.691 -7.581 0.708 1.00 86.50 87 VAL A O 1
ATOM 670 N N . VAL A 1 88 ? 3.501 -5.732 -0.313 1.00 83.75 88 VAL A N 1
ATOM 671 C CA . VAL A 1 88 ? 3.738 -6.336 -1.630 1.00 83.75 88 VAL A CA 1
ATOM 672 C C . VAL A 1 88 ? 5.237 -6.361 -1.879 1.00 83.75 88 VAL A C 1
ATOM 674 O O . VAL A 1 88 ? 5.911 -5.342 -1.725 1.00 83.75 88 VAL A O 1
ATOM 677 N N . GLN A 1 89 ? 5.754 -7.528 -2.232 1.00 81.94 89 GLN A N 1
ATOM 678 C CA . GLN A 1 89 ? 7.141 -7.732 -2.625 1.00 81.94 89 GLN A CA 1
ATOM 679 C C . GLN A 1 89 ? 7.215 -7.759 -4.146 1.00 81.94 89 GLN A C 1
ATOM 681 O O . GLN A 1 89 ? 6.539 -8.562 -4.792 1.00 81.94 89 GLN A O 1
ATOM 686 N N . TRP A 1 90 ? 8.030 -6.866 -4.690 1.00 81.62 90 TRP A N 1
ATOM 687 C CA . TRP A 1 90 ? 8.269 -6.710 -6.113 1.00 81.62 90 TRP A CA 1
ATOM 688 C C . TRP A 1 90 ? 9.657 -7.231 -6.458 1.00 81.62 90 TRP A C 1
ATOM 690 O O . TRP A 1 90 ? 10.642 -6.878 -5.805 1.00 81.62 90 TRP A O 1
ATOM 700 N N . ASN A 1 91 ? 9.739 -8.000 -7.533 1.00 74.00 91 ASN A N 1
ATOM 701 C CA . ASN A 1 91 ? 10.984 -8.346 -8.190 1.00 74.00 91 ASN A CA 1
ATOM 702 C C . ASN A 1 91 ? 11.104 -7.514 -9.461 1.00 74.00 91 ASN A C 1
ATOM 704 O O . ASN A 1 91 ? 10.462 -7.783 -10.477 1.00 74.00 91 ASN A O 1
ATOM 708 N N . ALA A 1 92 ? 11.904 -6.452 -9.382 1.00 63.94 92 ALA A N 1
ATOM 709 C CA . ALA A 1 92 ? 12.374 -5.755 -10.563 1.00 63.94 92 ALA A CA 1
ATOM 710 C C . ALA A 1 92 ? 13.724 -6.349 -10.975 1.00 63.94 92 ALA A C 1
ATOM 712 O O . ALA A 1 92 ? 14.563 -6.639 -10.123 1.00 63.94 92 ALA A O 1
ATOM 713 N N . GLN A 1 93 ? 13.989 -6.424 -12.285 1.00 57.16 93 GLN A N 1
ATOM 714 C CA . GLN A 1 93 ? 15.264 -6.916 -12.839 1.00 57.16 93 GLN A CA 1
ATOM 715 C C . GLN A 1 93 ? 16.514 -6.223 -12.263 1.00 57.16 93 GLN A C 1
ATOM 717 O O . GLN A 1 93 ? 17.618 -6.746 -12.405 1.00 57.16 93 GLN A O 1
ATOM 722 N N . SER A 1 94 ? 16.354 -5.054 -11.639 1.00 53.19 94 SER A N 1
ATOM 723 C CA . SER A 1 94 ? 17.438 -4.276 -11.051 1.00 53.19 94 SER A CA 1
ATOM 724 C C . SER A 1 94 ? 17.280 -3.940 -9.566 1.00 53.19 94 SER A C 1
ATOM 726 O O . SER A 1 94 ? 18.167 -3.252 -9.091 1.00 53.19 94 SER A O 1
ATOM 728 N N . ASN A 1 95 ? 16.206 -4.340 -8.859 1.00 53.69 95 ASN A N 1
ATOM 729 C CA . ASN A 1 95 ? 16.030 -4.107 -7.409 1.00 53.69 95 ASN A CA 1
ATOM 730 C C . ASN A 1 95 ? 14.833 -4.876 -6.817 1.00 53.69 95 ASN A C 1
ATOM 732 O O . ASN A 1 95 ? 13.810 -5.077 -7.468 1.00 53.69 95 ASN A O 1
ATOM 736 N N . PHE A 1 96 ? 14.932 -5.234 -5.536 1.00 58.81 96 PHE A N 1
ATOM 737 C CA . PHE A 1 96 ? 13.863 -5.892 -4.785 1.00 58.81 96 PHE A CA 1
ATOM 738 C C . PHE A 1 96 ? 13.063 -4.851 -3.983 1.00 58.81 96 PHE A C 1
ATOM 740 O O . PHE A 1 96 ? 13.404 -4.483 -2.861 1.00 58.81 96 PHE A O 1
ATOM 747 N N . GLY A 1 97 ? 11.996 -4.309 -4.564 1.00 72.75 97 GLY A N 1
ATOM 748 C CA . GLY A 1 97 ? 11.168 -3.305 -3.891 1.00 72.75 97 GLY A CA 1
ATOM 749 C C . GLY A 1 97 ? 10.168 -3.953 -2.933 1.00 72.75 97 GLY A C 1
ATOM 750 O O . GLY A 1 97 ? 9.522 -4.934 -3.279 1.00 72.75 97 GLY A O 1
ATOM 751 N N . THR A 1 98 ? 9.968 -3.401 -1.735 1.00 78.06 98 THR A N 1
ATOM 752 C CA . THR A 1 98 ? 8.795 -3.743 -0.910 1.00 78.06 98 THR A CA 1
ATOM 753 C C . THR A 1 98 ? 7.866 -2.545 -0.864 1.00 78.06 98 THR A C 1
ATOM 755 O O . THR A 1 98 ? 8.310 -1.455 -0.542 1.00 78.06 98 THR A O 1
ATOM 758 N N . THR A 1 99 ? 6.574 -2.701 -1.125 1.00 82.00 99 T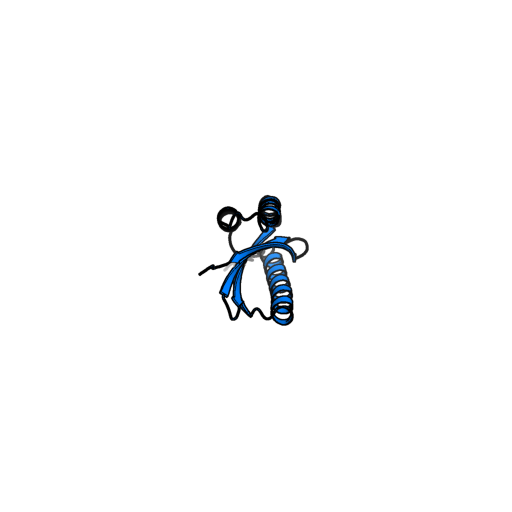HR A N 1
ATOM 759 C CA . THR A 1 99 ? 5.604 -1.615 -0.927 1.00 82.00 99 THR A CA 1
ATOM 760 C C . THR A 1 99 ? 4.671 -1.898 0.230 1.00 82.00 99 THR A C 1
ATOM 762 O O . THR A 1 99 ? 4.313 -3.045 0.498 1.00 82.00 99 THR A O 1
ATOM 765 N N . VAL A 1 100 ? 4.254 -0.838 0.920 1.00 82.94 100 VAL A N 1
ATOM 766 C CA . VAL A 1 100 ? 3.109 -0.893 1.832 1.00 82.94 100 VAL A CA 1
ATOM 767 C C . VAL A 1 100 ? 1.917 -0.270 1.126 1.00 82.94 100 VAL A C 1
ATOM 769 O O . VAL A 1 100 ? 1.916 0.930 0.858 1.00 82.94 100 VAL A O 1
ATOM 772 N N . THR A 1 101 ? 0.899 -1.083 0.872 1.00 85.00 101 THR A N 1
ATOM 773 C CA . THR A 1 101 ? -0.337 -0.697 0.192 1.00 85.00 101 THR A CA 1
ATOM 774 C C . THR A 1 101 ? -1.451 -0.496 1.214 1.00 85.00 101 THR A C 1
ATOM 776 O O . THR A 1 101 ? -1.725 -1.375 2.036 1.00 85.00 101 THR A O 1
ATOM 779 N N . VAL A 1 102 ? -2.109 0.665 1.172 1.00 86.00 102 VAL A N 1
ATOM 780 C CA . VAL A 1 102 ? -3.284 0.991 1.990 1.00 86.00 102 VAL A CA 1
ATOM 781 C C . VAL A 1 102 ? -4.538 0.836 1.142 1.00 86.00 102 VAL A C 1
ATOM 783 O O . VAL A 1 102 ? -4.750 1.589 0.190 1.00 86.00 102 VAL A O 1
ATOM 786 N N . VAL A 1 103 ? -5.394 -0.107 1.520 1.00 85.12 103 VAL A N 1
ATOM 787 C CA . VAL A 1 103 ? -6.590 -0.481 0.762 1.00 85.12 103 VAL A CA 1
ATOM 788 C C . VAL A 1 103 ? -7.835 -0.048 1.518 1.00 85.12 103 VAL A C 1
ATOM 790 O O . VAL A 1 103 ? -7.972 -0.277 2.720 1.00 85.12 103 VAL A O 1
ATOM 793 N N . ASP A 1 104 ? -8.756 0.602 0.818 1.00 84.12 104 ASP A N 1
ATOM 794 C CA . ASP A 1 104 ? -10.088 0.891 1.332 1.00 84.12 104 ASP A CA 1
ATOM 795 C C . ASP A 1 104 ? -10.974 -0.354 1.245 1.00 84.12 104 ASP A C 1
ATOM 797 O O . ASP A 1 104 ? -11.228 -0.844 0.152 1.00 84.12 104 ASP A O 1
ATOM 801 N N . THR A 1 105 ? -11.485 -0.857 2.370 1.00 80.69 105 THR A N 1
ATOM 802 C CA . THR A 1 105 ? -12.268 -2.107 2.388 1.00 80.69 105 THR A CA 1
ATOM 803 C C . THR A 1 105 ? -13.742 -1.933 2.029 1.00 80.69 105 THR A C 1
ATOM 805 O O . THR A 1 105 ? -14.495 -2.911 1.982 1.00 80.69 105 THR A O 1
ATOM 808 N N . ILE A 1 106 ? -14.193 -0.695 1.807 1.00 80.00 106 ILE A N 1
ATOM 809 C CA . ILE A 1 106 ? -15.550 -0.409 1.336 1.00 80.00 106 ILE A CA 1
ATOM 810 C C . ILE A 1 106 ? -15.591 -0.575 -0.181 1.00 80.00 106 ILE A C 1
ATOM 812 O O . ILE A 1 106 ? -16.489 -1.252 -0.682 1.00 80.00 106 ILE A O 1
ATOM 816 N N . ASN A 1 107 ? -14.615 0.011 -0.880 1.00 81.31 107 ASN A N 1
ATOM 817 C CA . ASN A 1 107 ? -14.554 0.014 -2.345 1.00 81.31 107 ASN A CA 1
ATOM 818 C C . ASN A 1 107 ? -13.513 -0.961 -2.923 1.00 81.31 107 ASN A C 1
ATOM 820 O O . ASN A 1 107 ? -13.480 -1.150 -4.131 1.00 81.31 107 ASN A O 1
ATOM 824 N N . CYS A 1 108 ? -12.688 -1.587 -2.076 1.00 80.25 108 CYS A N 1
ATOM 825 C CA . CYS A 1 108 ? -11.534 -2.408 -2.462 1.00 80.25 108 CYS A CA 1
ATOM 826 C C . CYS A 1 108 ? -10.545 -1.668 -3.379 1.00 80.25 108 CYS A C 1
ATOM 828 O O . CYS A 1 108 ? -10.016 -2.229 -4.330 1.00 80.25 108 CYS A O 1
ATOM 830 N N . GLU A 1 109 ? -10.298 -0.392 -3.077 1.00 83.31 109 GLU A N 1
ATOM 831 C CA . GLU A 1 109 ? -9.427 0.484 -3.866 1.00 83.31 109 GLU A CA 1
ATOM 832 C C . GLU A 1 109 ? -8.119 0.771 -3.129 1.00 83.31 109 GLU A C 1
ATOM 834 O O . GLU A 1 109 ? -8.127 1.079 -1.930 1.00 83.31 109 GLU A O 1
ATOM 839 N N . ILE A 1 110 ? -7.003 0.770 -3.860 1.00 84.69 110 ILE A N 1
ATOM 840 C CA . ILE A 1 110 ? -5.712 1.251 -3.358 1.00 84.69 110 ILE A CA 1
ATOM 841 C C . ILE A 1 110 ? -5.790 2.775 -3.192 1.00 84.69 110 ILE A C 1
ATOM 843 O O . ILE A 1 110 ? -6.098 3.505 -4.133 1.00 84.69 110 ILE A O 1
ATOM 847 N N . LYS A 1 111 ? -5.545 3.272 -1.975 1.00 83.50 111 LYS A N 1
ATOM 848 C CA . LYS A 1 111 ? -5.589 4.712 -1.649 1.00 83.50 111 LYS A CA 1
ATOM 849 C C . LYS A 1 111 ? -4.217 5.346 -1.510 1.00 83.50 111 LYS A C 1
ATOM 851 O O . LYS A 1 111 ? -4.089 6.548 -1.722 1.00 83.50 111 LYS A O 1
ATOM 856 N N . ALA A 1 112 ? -3.226 4.557 -1.124 1.00 78.44 112 ALA A N 1
ATOM 857 C CA . ALA A 1 112 ? -1.842 4.981 -1.056 1.00 78.44 112 ALA A CA 1
ATOM 858 C C . ALA A 1 112 ? -0.931 3.760 -1.134 1.00 78.44 112 ALA A C 1
ATOM 860 O O . ALA A 1 112 ? -1.280 2.686 -0.637 1.00 78.44 112 ALA A O 1
ATOM 861 N N . GLU A 1 113 ? 0.244 3.964 -1.702 1.00 75.62 113 GLU A N 1
ATOM 862 C CA . GLU A 1 113 ? 1.320 2.992 -1.767 1.00 75.62 113 GLU A CA 1
ATOM 863 C C . GLU A 1 113 ? 2.618 3.731 -1.447 1.00 75.62 113 GLU A C 1
ATOM 865 O O . GLU A 1 113 ? 2.778 4.890 -1.821 1.00 75.62 113 GLU A O 1
ATOM 870 N N . ILE A 1 114 ? 3.517 3.096 -0.702 1.00 75.00 114 ILE A N 1
ATOM 871 C CA . ILE A 1 114 ? 4.871 3.619 -0.512 1.00 75.00 114 ILE A CA 1
ATOM 872 C C . ILE A 1 114 ? 5.850 2.516 -0.830 1.00 75.00 114 ILE A C 1
ATOM 874 O O . ILE A 1 114 ? 5.843 1.482 -0.157 1.00 75.00 114 ILE A O 1
ATOM 878 N N . ILE A 1 115 ? 6.726 2.784 -1.789 1.00 71.56 115 ILE A N 1
ATOM 879 C CA . ILE A 1 115 ? 7.864 1.935 -2.115 1.00 71.56 115 ILE A CA 1
ATOM 880 C C . ILE A 1 115 ? 8.939 2.126 -1.036 1.00 71.56 115 ILE A C 1
ATOM 882 O O . ILE A 1 115 ? 9.559 3.180 -0.903 1.00 71.56 115 ILE A O 1
ATOM 886 N N . HIS A 1 116 ? 9.166 1.084 -0.242 1.00 69.19 116 HIS A N 1
ATOM 887 C CA . HIS A 1 116 ? 10.448 0.838 0.409 1.00 69.19 116 HIS A CA 1
ATOM 888 C C . HIS A 1 116 ? 11.380 0.249 -0.643 1.00 69.19 116 HIS A C 1
ATOM 890 O O . HIS A 1 116 ? 11.426 -0.962 -0.853 1.00 69.19 116 HIS A O 1
ATOM 896 N N . ASP A 1 117 ? 12.091 1.124 -1.341 1.00 61.38 117 ASP A N 1
ATOM 897 C CA . ASP A 1 117 ? 13.143 0.703 -2.256 1.00 61.38 117 ASP A CA 1
ATOM 898 C C . ASP A 1 117 ? 14.260 0.046 -1.428 1.00 61.38 117 ASP A C 1
ATOM 900 O O . ASP A 1 117 ? 14.786 0.669 -0.492 1.00 61.38 117 ASP A O 1
ATOM 904 N N . SER A 1 118 ? 14.608 -1.212 -1.729 1.00 47.38 118 SER A N 1
ATOM 905 C CA . SER A 1 118 ? 15.851 -1.796 -1.229 1.00 47.38 118 SER A CA 1
ATOM 906 C C . SER A 1 118 ? 16.985 -1.165 -2.030 1.00 47.38 118 SER A C 1
ATOM 908 O O . SER A 1 118 ? 17.447 -1.716 -3.023 1.00 47.38 118 SER A O 1
ATOM 910 N N . GLN A 1 119 ? 17.414 0.034 -1.650 1.00 44.75 119 GLN A N 1
ATOM 911 C CA . GLN A 1 119 ? 18.686 0.511 -2.173 1.00 44.75 119 GLN A CA 1
ATOM 912 C C . GLN A 1 119 ? 19.789 -0.430 -1.684 1.00 44.75 119 GLN A C 1
ATOM 914 O O . GLN A 1 119 ? 19.976 -0.565 -0.470 1.00 44.75 119 GLN A O 1
ATOM 919 N N . GLU A 1 120 ? 20.477 -1.069 -2.632 1.00 36.66 120 GLU A N 1
ATOM 920 C CA . GLU A 1 120 ? 21.908 -1.364 -2.500 1.00 36.66 120 GLU A CA 1
ATOM 921 C C . GLU A 1 120 ? 22.696 -0.099 -2.118 1.00 36.66 120 GLU A C 1
ATOM 923 O O . GLU A 1 120 ? 22.356 1.006 -2.613 1.00 36.66 120 GLU A O 1
#

Radius of gyration: 19.79 Å; chains: 1; bounding box: 61×60×45 Å

Foldseek 3Di:
DDDDDPPPDPPDPDPPPVPLVVVLVVVVVVVVVVCCVVVVKDWPDKDWDDLVVLLVVLVVADDDPVCVVLSVQSNVLSPDPQWTWMWIWIDDPVFTWIKIWIARSVVSDTRGIGIPTPDD

Secondary structure (DSSP, 8-state):
------------SSTTTHHHHHHHHHHHHHHHHHHHHHHTPEEEEEEEE-HHHHHHHHHHS---TTTHHHHHHHHHHHHSSSEEEEEEEEEETTEEEEEEEEEETTTTEEEEEEEE----